Protein AF-A0A7C2J1G2-F1 (afdb_monomer)

Solvent-accessible surface area (backbone atoms only — not comparable to full-atom values): 6686 Å² total; per-residue (Å²): 130,86,53,72,66,56,54,52,51,51,53,51,53,54,50,52,41,35,75,74,61,37,71,47,77,42,92,92,53,26,34,40,31,48,38,99,83,79,50,75,44,76,46,68,60,80,47,56,27,31,35,52,45,68,46,80,92,45,44,73,60,54,50,52,51,41,53,54,36,42,77,72,53,34,43,55,44,41,67,91,80,72,58,60,94,88,60,64,62,70,61,54,50,54,50,48,58,73,68,27,77,36,82,43,80,56,83,53,96,78,65,115

Nearest PDB structures (foldseek):
  6wt6-assembly1_A-2  TM=9.342E-01  e=8.782E-02  Magallana gigas
  6wt7-assembly1_A-2  TM=9.188E-01  e=2.093E-01  Magallan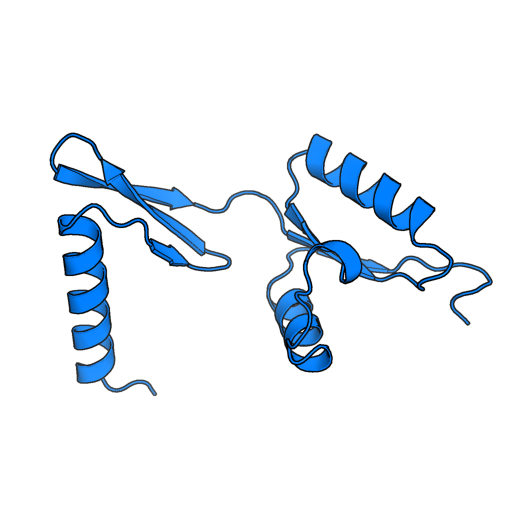a gigas
  7ylf-assembly1_A  TM=8.168E-01  e=1.831E-01  Gallus gallus
  8g5j-assembly1_C  TM=5.486E-01  e=5.700E-01  Homo sapiens
  3imk-assembly1_A  TM=2.759E-01  e=8.247E+00  Syntrophus aciditrophicus SB

Foldseek 3Di:
DDDPVNVVVVVVVVVVCQQVQHKDADPLFFIWGADPVSHIDTDGPPAAEEEEADDPVCVVVSVVVCVVSVVVRHRYDDCVVPPDPPDPSVVVSVVSVVSGPYYHYDDDPVND

Secondary structure (DSSP, 8-state):
---HHHHHHHHHHHHHHHHTT--EEETTTEEEEE-TTS-EEEEE--SPEEEEE--GGGHHHHHHHHHHHHHTT-EEE-HHHHPPTTS-HHHHHHHHHHH-SEEEE---TT--

Radius of gyration: 18.25 Å; Cα contacts (8 Å, |Δi|>4): 132; chains: 1; bounding box: 42×31×49 Å

Sequence (112 aa):
MADAEQIQLVAQVVRKCLEEGFTIEIEGLGTFRPDGGGGIEFVAEVRPKAFIAYVEEDFTAAERLFRGLEEQGFDPWLDRKKLLPGQNWPRSIERVIEISDFFIACFSRRAV

pLDDT: mean 85.69, std 8.83, range [51.44, 96.69]

Mean predicted aligned error: 8.0 Å

Structure (mmCIF, N/CA/C/O backbone):
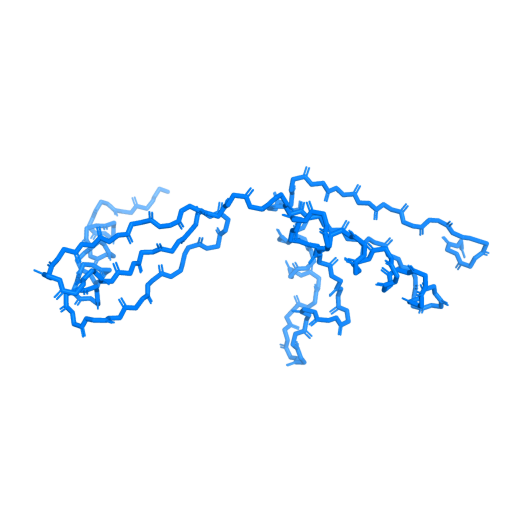data_AF-A0A7C2J1G2-F1
#
_entry.id   AF-A0A7C2J1G2-F1
#
loop_
_atom_site.group_PDB
_atom_site.id
_atom_site.type_symbol
_atom_site.label_atom_id
_atom_site.label_alt_id
_atom_site.label_comp_id
_atom_site.label_asym_id
_atom_site.label_entity_id
_atom_site.label_seq_id
_atom_site.pdbx_PDB_ins_code
_atom_site.Cartn_x
_atom_site.Cartn_y
_atom_site.Cartn_z
_atom_site.occupancy
_atom_site.B_iso_or_equiv
_atom_site.auth_seq_id
_atom_site.auth_comp_id
_atom_site.auth_asym_id
_atom_site.auth_atom_id
_atom_site.pdbx_PDB_model_num
ATOM 1 N N . MET A 1 1 ? 1.030 -19.301 17.723 1.00 51.44 1 MET A N 1
ATOM 2 C CA . 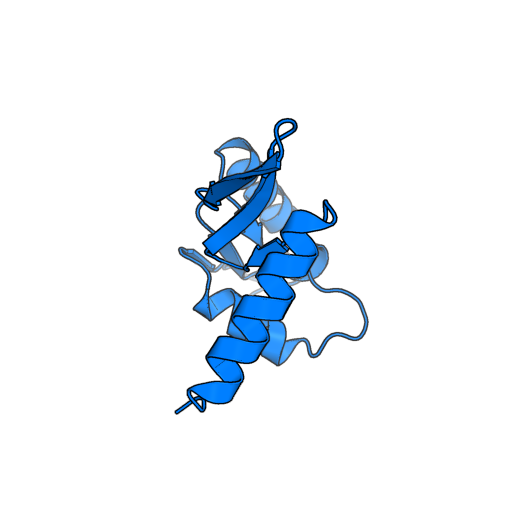MET A 1 1 ? -0.373 -19.104 18.145 1.00 51.44 1 MET A CA 1
ATOM 3 C C . MET A 1 1 ? -0.373 -17.921 19.088 1.00 51.44 1 MET A C 1
ATOM 5 O O . MET A 1 1 ? 0.329 -18.004 20.085 1.00 51.44 1 MET A O 1
ATOM 9 N N . ALA A 1 2 ? -1.023 -16.813 18.730 1.00 59.03 2 ALA A N 1
ATOM 10 C CA . ALA A 1 2 ? -1.185 -15.701 19.666 1.00 59.03 2 ALA A CA 1
ATOM 11 C C . ALA A 1 2 ? -1.999 -16.183 20.875 1.00 59.03 2 ALA A C 1
ATOM 13 O O . ALA A 1 2 ? -2.938 -16.965 20.704 1.00 59.03 2 ALA A O 1
ATOM 14 N N . ASP A 1 3 ? -1.597 -15.765 22.070 1.00 84.31 3 ASP A N 1
ATOM 15 C CA . ASP A 1 3 ? -2.264 -16.1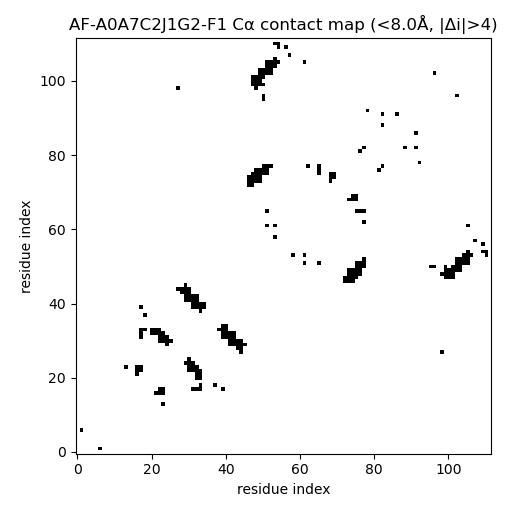41 23.313 1.00 84.31 3 ASP A CA 1
ATOM 16 C C . ASP A 1 3 ? -3.651 -15.479 23.378 1.00 84.31 3 ASP A C 1
ATOM 18 O O . ASP A 1 3 ? -3.817 -14.332 22.950 1.00 84.31 3 ASP A O 1
ATOM 22 N N . ALA A 1 4 ? -4.665 -16.181 23.884 1.00 82.94 4 ALA A N 1
ATOM 23 C CA . ALA A 1 4 ? -6.034 -15.661 23.931 1.00 82.94 4 ALA A CA 1
ATOM 24 C C . ALA A 1 4 ? -6.112 -14.363 24.756 1.00 82.94 4 ALA A C 1
ATOM 26 O O . ALA A 1 4 ? -6.814 -13.427 24.369 1.00 82.94 4 ALA A O 1
ATOM 27 N N . GLU A 1 5 ? -5.310 -14.262 25.822 1.00 88.38 5 GLU A N 1
ATOM 28 C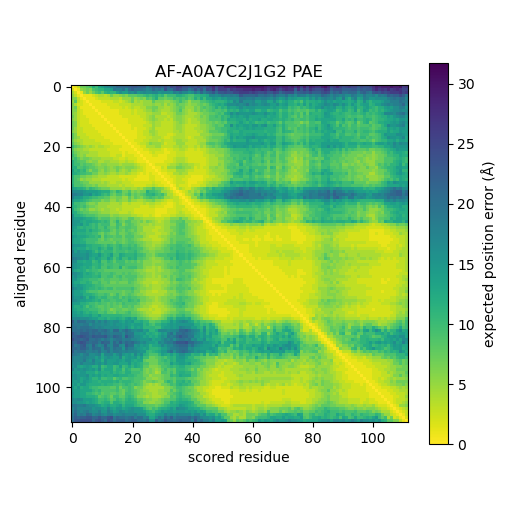 CA . GLU A 1 5 ? -5.174 -13.040 26.622 1.00 88.38 5 GLU A CA 1
ATOM 29 C C . GLU A 1 5 ? -4.606 -11.864 25.815 1.00 88.38 5 GLU A C 1
ATOM 31 O O . GLU A 1 5 ? -5.081 -10.735 25.949 1.00 88.38 5 GLU A O 1
ATOM 36 N N . GLN A 1 6 ? -3.634 -12.112 24.930 1.00 86.31 6 GLN A N 1
ATOM 37 C CA . GLN A 1 6 ? -3.049 -11.066 24.086 1.00 86.31 6 GLN A CA 1
ATOM 38 C C . GLN A 1 6 ? -4.070 -10.521 23.088 1.00 86.31 6 GLN A C 1
ATOM 40 O O . GLN A 1 6 ? -4.163 -9.308 22.908 1.00 86.31 6 GLN A O 1
ATOM 45 N N . ILE A 1 7 ? -4.869 -11.397 22.471 1.00 87.81 7 ILE A N 1
ATOM 46 C CA . ILE A 1 7 ? -5.938 -10.986 21.550 1.00 87.81 7 ILE A CA 1
ATOM 47 C C . ILE A 1 7 ? -6.961 -10.113 22.285 1.00 87.81 7 ILE A C 1
ATOM 49 O O . ILE A 1 7 ? -7.390 -9.082 21.766 1.00 87.81 7 ILE A O 1
ATOM 53 N N . GLN A 1 8 ? -7.321 -10.492 23.510 1.00 90.31 8 GLN A N 1
ATOM 54 C CA . GLN A 1 8 ? -8.293 -9.763 24.319 1.00 90.31 8 GLN A CA 1
ATOM 55 C C . GLN A 1 8 ? -7.773 -8.389 24.751 1.00 90.31 8 GLN A C 1
ATOM 57 O O . GLN A 1 8 ? -8.509 -7.404 24.667 1.00 90.31 8 GLN A O 1
ATOM 62 N N . LEU A 1 9 ? -6.497 -8.306 25.140 1.00 90.19 9 LEU A N 1
ATOM 63 C CA . LEU A 1 9 ? -5.835 -7.045 25.464 1.00 90.19 9 LEU A CA 1
ATOM 64 C C . LEU A 1 9 ? -5.792 -6.110 24.250 1.00 90.19 9 LEU A C 1
ATOM 66 O O . LEU A 1 9 ? -6.170 -4.944 24.357 1.00 90.19 9 LEU A O 1
ATOM 70 N N . VAL A 1 10 ? -5.385 -6.621 23.084 1.00 87.31 10 VAL A N 1
ATOM 71 C CA . VAL A 1 10 ? -5.355 -5.838 21.839 1.00 87.31 10 VAL A CA 1
ATOM 72 C C . VAL A 1 10 ? -6.756 -5.334 21.492 1.00 87.31 10 VAL A C 1
ATOM 74 O O . VAL A 1 10 ? -6.926 -4.149 21.215 1.00 87.31 10 VAL A O 1
ATOM 77 N N . ALA A 1 11 ? -7.776 -6.189 21.583 1.00 87.12 11 ALA A N 1
ATOM 78 C CA . ALA A 1 11 ? -9.158 -5.801 21.314 1.00 87.12 11 ALA A CA 1
ATOM 79 C C . ALA A 1 11 ? -9.665 -4.702 22.267 1.00 87.12 11 ALA A C 1
ATOM 81 O O . ALA A 1 11 ? -10.386 -3.801 21.837 1.00 87.12 11 ALA A O 1
ATOM 82 N N . GLN A 1 12 ? -9.282 -4.746 23.548 1.00 90.56 12 GLN A N 1
ATOM 83 C CA . GLN A 1 12 ? -9.626 -3.702 24.518 1.00 90.56 12 GLN A CA 1
ATOM 84 C C . GLN A 1 12 ? -8.956 -2.365 24.194 1.00 90.56 12 GLN A C 1
ATOM 86 O O . GLN A 1 12 ? -9.623 -1.332 24.238 1.00 90.56 12 GLN A O 1
ATOM 91 N N . VAL A 1 13 ? -7.667 -2.375 23.842 1.00 90.56 13 VAL A N 1
ATOM 92 C CA . VAL A 1 13 ? -6.935 -1.155 23.460 1.00 90.56 13 VAL A CA 1
ATOM 93 C C . VAL A 1 13 ? -7.556 -0.526 22.214 1.00 90.56 13 VAL A C 1
ATOM 95 O O . VAL A 1 13 ? -7.871 0.661 22.225 1.00 90.56 13 VAL A O 1
ATOM 98 N N . VAL A 1 14 ? -7.809 -1.332 21.179 1.00 86.31 14 VAL A N 1
ATOM 99 C CA . VAL A 1 14 ? -8.465 -0.895 19.936 1.00 86.31 14 VAL A CA 1
ATOM 100 C C . VAL A 1 14 ? -9.818 -0.248 20.238 1.00 86.31 14 VAL A C 1
ATOM 102 O O . VAL A 1 14 ? -10.092 0.854 19.771 1.00 86.31 14 VAL A O 1
ATOM 105 N N . ARG A 1 15 ? -10.650 -0.886 21.070 1.00 86.94 15 ARG A N 1
ATOM 106 C CA . ARG A 1 15 ? -11.963 -0.344 21.442 1.00 86.94 15 ARG A CA 1
ATOM 107 C C . ARG A 1 15 ? -11.854 1.001 22.156 1.00 86.94 15 ARG A C 1
ATOM 109 O O . ARG A 1 15 ? -12.542 1.939 21.772 1.00 86.94 15 ARG A O 1
ATOM 116 N N . LYS A 1 16 ? -10.965 1.107 23.145 1.00 89.31 16 LYS A N 1
ATOM 117 C CA . LYS A 1 16 ? -10.768 2.342 23.909 1.00 89.31 16 LYS A CA 1
ATOM 118 C C . LYS A 1 16 ? -10.316 3.499 23.015 1.00 89.31 16 LYS A C 1
ATOM 120 O O . LYS A 1 16 ? -10.836 4.600 23.134 1.00 89.31 16 LYS A O 1
ATOM 125 N N . CYS A 1 17 ? -9.385 3.248 22.097 1.00 89.31 17 CYS A N 1
ATOM 126 C CA . CYS A 1 17 ? -8.946 4.265 21.147 1.00 89.31 17 CYS A CA 1
ATOM 127 C C . CYS A 1 17 ? -10.109 4.766 20.272 1.00 89.31 17 CYS A C 1
ATOM 129 O O . CYS A 1 17 ? -10.248 5.969 20.075 1.00 89.31 17 CYS A O 1
ATOM 131 N N . LEU A 1 18 ? -10.974 3.869 19.792 1.00 87.56 18 LEU A N 1
ATOM 132 C CA . LEU A 1 18 ? -12.146 4.259 18.998 1.00 87.56 18 LEU A CA 1
ATOM 133 C C . LEU A 1 18 ? -13.149 5.087 19.817 1.00 87.56 18 LEU A C 1
ATOM 135 O O . LEU A 1 18 ? -13.646 6.096 19.325 1.00 87.56 18 LEU A O 1
ATOM 139 N N . GLU A 1 19 ? -13.400 4.706 21.074 1.00 86.69 19 GLU A N 1
ATOM 140 C CA . GLU A 1 19 ? -14.264 5.452 22.007 1.00 86.69 19 GLU A CA 1
ATOM 141 C C . GLU A 1 19 ? -13.721 6.858 22.321 1.00 86.69 19 GLU A C 1
ATOM 143 O O . GLU A 1 19 ? -14.491 7.803 22.474 1.00 86.69 19 GLU A O 1
ATOM 148 N N . GLU A 1 20 ? -12.397 7.017 22.376 1.00 89.00 20 GLU A N 1
ATOM 149 C CA . GLU A 1 20 ? -11.721 8.308 22.576 1.00 89.00 20 GLU A CA 1
ATOM 150 C C . GLU A 1 20 ? -11.671 9.176 21.304 1.00 89.00 20 GLU A C 1
ATOM 152 O O . GLU A 1 20 ? -11.155 10.294 21.333 1.00 89.00 20 GLU A O 1
ATOM 157 N N . GLY A 1 21 ? -12.226 8.698 20.186 1.00 87.56 21 GLY A N 1
ATOM 158 C CA . GLY A 1 21 ? -12.297 9.447 18.934 1.00 87.56 21 GLY A CA 1
ATOM 159 C C . GLY A 1 21 ? -11.124 9.203 17.978 1.00 87.56 21 GLY A C 1
ATOM 160 O O . GLY A 1 21 ? -11.028 9.872 16.946 1.00 87.56 21 GLY A O 1
ATOM 161 N N . PHE A 1 22 ? -10.223 8.267 18.285 1.00 90.12 22 PHE A N 1
ATOM 162 C CA . PHE A 1 22 ? -9.122 7.929 17.387 1.00 90.12 22 PHE A CA 1
ATOM 163 C C . PHE A 1 22 ? -9.602 7.083 16.208 1.00 90.12 22 PHE A C 1
ATOM 165 O O . PHE A 1 22 ? -10.539 6.297 16.304 1.00 90.12 22 PHE A O 1
ATOM 172 N N . THR A 1 23 ? -8.916 7.233 15.079 1.00 89.94 23 THR A N 1
ATOM 173 C CA . THR A 1 23 ? -9.091 6.385 13.897 1.00 89.94 23 THR A CA 1
ATOM 174 C C . THR A 1 23 ? -8.053 5.268 13.923 1.00 89.94 23 THR A C 1
ATOM 176 O O . THR A 1 23 ? -6.883 5.525 14.208 1.00 89.94 23 THR A O 1
ATOM 179 N N . ILE A 1 24 ? -8.471 4.039 13.625 1.00 89.75 24 ILE A N 1
ATOM 180 C CA . ILE A 1 24 ? -7.598 2.864 13.576 1.00 89.75 24 ILE A CA 1
ATOM 181 C C . ILE A 1 24 ? -7.573 2.329 12.154 1.00 89.75 24 ILE A C 1
ATOM 183 O O . ILE A 1 24 ? -8.585 1.860 11.639 1.00 89.75 24 ILE A O 1
ATOM 187 N N . GLU A 1 25 ? -6.400 2.374 11.537 1.00 87.88 25 GLU A N 1
ATOM 188 C CA . GLU A 1 25 ? -6.142 1.790 10.226 1.00 87.88 25 GLU A CA 1
ATOM 189 C C . GLU A 1 25 ? -5.545 0.389 10.386 1.00 87.88 25 GLU A C 1
ATOM 191 O O . GLU A 1 25 ? -4.606 0.182 11.158 1.00 87.88 25 GLU A O 1
ATOM 196 N N . ILE A 1 26 ? -6.096 -0.572 9.649 1.00 83.38 26 ILE A N 1
ATOM 197 C CA . ILE A 1 26 ? -5.528 -1.906 9.488 1.00 83.38 26 ILE A CA 1
ATOM 198 C C . ILE A 1 26 ? -5.146 -2.059 8.018 1.00 83.38 26 ILE A C 1
ATOM 200 O O . ILE A 1 26 ? -6.012 -2.147 7.146 1.00 83.38 26 ILE A O 1
ATOM 204 N N . GLU A 1 27 ? -3.838 -2.088 7.768 1.00 77.00 27 GLU A N 1
ATOM 205 C CA . GLU A 1 27 ? -3.238 -2.226 6.437 1.00 77.00 27 GLU A CA 1
ATOM 206 C C . GLU A 1 27 ? -3.830 -3.433 5.685 1.00 77.00 27 GLU A C 1
ATOM 208 O O . GLU A 1 27 ? -3.791 -4.557 6.190 1.00 77.00 27 GLU A O 1
ATOM 213 N N . GLY A 1 28 ? -4.386 -3.205 4.489 1.00 73.75 28 GLY A N 1
ATOM 214 C CA . GLY A 1 28 ? -4.973 -4.257 3.652 1.00 73.75 28 GLY A CA 1
ATOM 215 C C . GLY A 1 28 ? -6.370 -4.718 4.075 1.00 73.75 28 GLY A C 1
ATOM 216 O O . GLY A 1 28 ? -6.917 -5.632 3.463 1.00 73.75 28 GLY A O 1
ATOM 217 N N . LEU A 1 29 ? -6.960 -4.116 5.112 1.00 80.69 29 LEU A N 1
ATOM 218 C CA . LEU A 1 29 ? -8.321 -4.418 5.559 1.00 80.69 29 LEU A CA 1
ATOM 219 C C . LEU A 1 29 ? -9.221 -3.184 5.463 1.00 80.69 29 LEU A C 1
ATOM 221 O O . LEU A 1 29 ? -10.302 -3.242 4.875 1.00 80.69 29 LEU A O 1
ATOM 225 N N . GLY A 1 30 ? -8.794 -2.067 6.046 1.00 86.06 30 GLY A N 1
ATOM 226 C CA . GLY A 1 30 ? -9.579 -0.839 6.093 1.00 86.06 30 GLY A CA 1
ATOM 227 C C . GLY A 1 30 ? -9.429 -0.079 7.401 1.00 86.06 30 GLY A C 1
ATOM 228 O O . GLY A 1 30 ? -8.5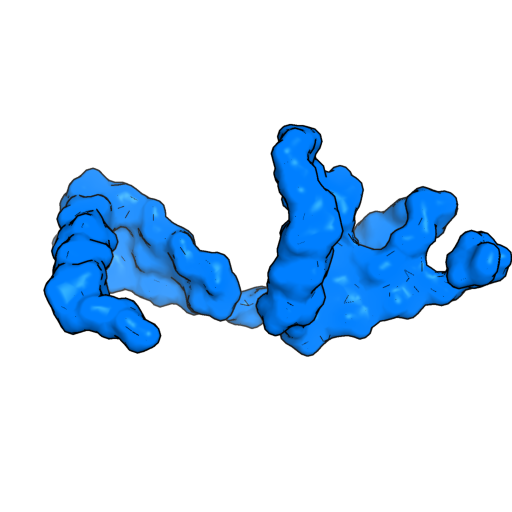66 -0.366 8.231 1.00 86.06 30 GLY A O 1
ATOM 229 N N . THR A 1 31 ? -10.311 0.892 7.590 1.00 91.31 31 THR A N 1
ATOM 230 C CA . THR A 1 31 ? -10.201 1.890 8.649 1.00 91.31 31 THR A CA 1
ATOM 231 C C . THR A 1 31 ? -11.447 1.896 9.518 1.00 91.31 31 THR A C 1
ATOM 233 O O . THR A 1 31 ? -12.560 2.077 9.028 1.00 91.31 31 THR A O 1
ATOM 236 N N . PHE A 1 32 ? -11.262 1.747 10.825 1.00 90.81 32 PHE A N 1
ATOM 237 C CA . PHE A 1 32 ? -12.290 2.002 11.827 1.00 90.81 32 PHE A CA 1
ATOM 238 C C . PHE A 1 32 ? -12.212 3.463 12.259 1.00 90.81 32 PHE A C 1
ATOM 240 O O . PHE A 1 32 ? -11.150 3.932 12.671 1.00 90.81 32 PHE A O 1
ATOM 247 N N . ARG A 1 33 ? -13.330 4.184 12.188 1.00 91.56 33 ARG A N 1
ATOM 248 C CA . ARG A 1 33 ? -13.430 5.580 12.624 1.00 91.56 33 ARG A CA 1
ATOM 249 C C . ARG A 1 33 ? -14.663 5.791 13.505 1.00 91.56 33 ARG A C 1
ATOM 251 O O . ARG A 1 33 ? -15.660 5.099 13.307 1.00 91.56 33 ARG A O 1
ATOM 258 N N . PRO A 1 34 ? -14.628 6.729 14.460 1.00 88.94 34 PRO A N 1
ATOM 259 C CA . PRO A 1 34 ? -15.813 7.087 15.227 1.00 88.94 34 PRO A CA 1
ATOM 260 C C . PRO A 1 34 ? -16.857 7.707 14.296 1.00 88.94 34 PRO A C 1
ATOM 262 O O . PRO A 1 34 ? -16.516 8.551 13.461 1.00 88.94 34 PRO A O 1
ATOM 265 N N . ASP A 1 35 ? -18.122 7.326 14.449 1.00 83.69 35 ASP A N 1
ATOM 266 C CA . ASP A 1 35 ? -19.221 8.114 13.903 1.00 83.69 35 ASP A CA 1
ATOM 267 C C . ASP A 1 35 ? -19.561 9.251 14.884 1.00 83.69 35 ASP A C 1
ATOM 269 O O . ASP A 1 35 ? -19.355 9.150 16.095 1.00 83.69 35 ASP A O 1
ATOM 273 N N . GLY A 1 36 ? -20.058 10.381 14.377 1.00 74.94 36 GLY A N 1
ATOM 274 C CA . GLY A 1 36 ? -20.362 11.553 15.210 1.00 74.94 36 GLY A CA 1
ATOM 275 C C . GLY A 1 36 ? -21.446 11.327 16.281 1.00 74.94 36 GLY A C 1
ATOM 276 O O . GLY A 1 36 ? -21.736 12.255 17.033 1.00 74.94 36 GLY A O 1
ATOM 277 N N . GLY A 1 37 ? -22.056 10.136 16.342 1.00 78.19 37 GLY A N 1
ATOM 278 C CA . GLY A 1 37 ? -23.074 9.726 17.309 1.00 78.19 37 GLY A CA 1
ATOM 279 C C . GLY A 1 37 ? -22.567 8.774 18.400 1.00 78.19 37 GLY A C 1
ATOM 280 O O . GLY A 1 37 ? -23.375 8.324 19.211 1.00 78.19 37 GLY A O 1
ATOM 281 N N . GLY A 1 38 ? -21.263 8.477 18.445 1.00 75.25 38 GLY A N 1
ATOM 282 C CA . GLY A 1 38 ? -20.662 7.568 19.430 1.00 75.25 38 GLY A CA 1
ATOM 283 C C . GLY A 1 38 ? -20.647 6.095 19.009 1.00 75.25 38 GLY A C 1
ATOM 284 O O . GLY A 1 38 ? -20.304 5.234 19.818 1.00 75.25 38 GLY A O 1
ATOM 285 N N . GLY A 1 39 ? -21.018 5.791 17.764 1.00 84.38 39 GLY A N 1
ATOM 286 C CA . GLY A 1 39 ? -20.778 4.497 17.134 1.00 84.38 39 GLY A CA 1
ATOM 287 C C . GLY A 1 39 ? -19.428 4.442 16.415 1.00 84.38 39 GLY A C 1
ATOM 288 O O . GLY A 1 39 ? -18.618 5.369 16.466 1.00 84.38 39 GLY A O 1
ATOM 289 N N . ILE A 1 40 ? -19.165 3.316 15.753 1.00 88.62 40 ILE A N 1
ATOM 290 C CA . ILE A 1 40 ? -17.934 3.065 14.996 1.00 88.62 40 ILE A CA 1
ATOM 291 C C . ILE A 1 40 ? -18.332 2.694 13.570 1.00 88.62 40 ILE A C 1
ATOM 293 O O . ILE A 1 40 ? -19.075 1.737 13.353 1.00 88.62 40 ILE A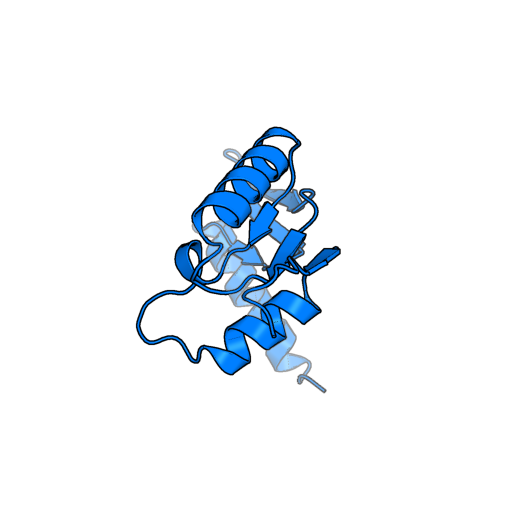 O 1
ATOM 297 N N . GLU A 1 41 ? -17.791 3.418 12.599 1.00 91.25 41 GLU A N 1
ATOM 298 C CA . GLU A 1 41 ? -17.901 3.107 11.182 1.00 91.25 41 GLU A CA 1
ATOM 299 C C . GLU A 1 41 ? -16.639 2.366 10.723 1.00 91.25 41 GLU A C 1
ATOM 301 O O . GLU A 1 41 ? -15.516 2.805 10.978 1.00 91.25 41 GLU A O 1
ATOM 306 N N . PHE A 1 42 ? -16.819 1.249 10.018 1.00 89.75 42 PHE A N 1
ATOM 307 C CA . PHE A 1 42 ? -15.735 0.578 9.308 1.00 89.75 42 PHE A CA 1
ATOM 308 C C . PHE A 1 42 ? -15.794 0.918 7.819 1.00 89.75 42 PHE A C 1
ATOM 310 O O . PHE A 1 42 ? -16.793 0.655 7.149 1.00 89.75 42 PHE A O 1
ATOM 317 N N . VAL A 1 43 ? -14.699 1.467 7.301 1.00 89.75 43 VAL A N 1
ATOM 318 C CA . VAL A 1 43 ? -14.505 1.768 5.884 1.00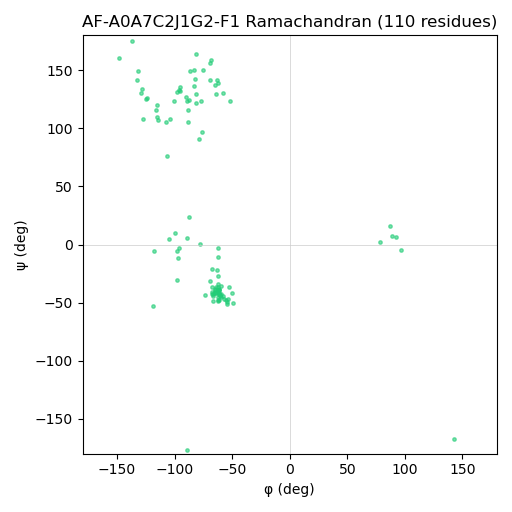 89.75 43 VAL A CA 1
ATOM 319 C C . VAL A 1 43 ? -13.513 0.759 5.322 1.00 89.75 43 VAL A C 1
ATOM 321 O O . VAL A 1 43 ? -12.319 0.845 5.597 1.00 89.75 43 VAL A O 1
ATOM 324 N N . ALA A 1 44 ? -14.008 -0.205 4.546 1.00 85.81 44 ALA A N 1
ATOM 325 C CA . ALA A 1 44 ? -13.160 -1.210 3.913 1.00 85.81 44 ALA A CA 1
ATOM 326 C C . ALA A 1 44 ? -12.187 -0.570 2.910 1.00 85.81 44 ALA A C 1
ATOM 328 O O . ALA A 1 44 ? -12.557 0.333 2.151 1.00 85.81 44 ALA A O 1
ATOM 329 N N . GLU A 1 45 ? -10.957 -1.077 2.866 1.00 84.88 45 GLU A N 1
ATOM 330 C CA . GLU A 1 45 ? -10.008 -0.728 1.814 1.00 84.88 45 GLU A CA 1
ATOM 331 C C . GLU A 1 45 ? -10.390 -1.483 0.532 1.00 84.88 45 GLU A C 1
ATOM 333 O O . GLU A 1 45 ? -10.105 -2.663 0.373 1.00 84.88 45 GLU A O 1
ATOM 338 N N . VAL A 1 46 ? -11.118 -0.814 -0.366 1.00 85.12 46 VAL A N 1
ATOM 339 C CA . VAL A 1 46 ? -11.660 -1.428 -1.597 1.00 85.12 46 VAL A CA 1
ATOM 340 C C . VAL A 1 46 ? -10.809 -1.177 -2.840 1.00 85.12 46 VAL A C 1
ATOM 342 O O . VAL A 1 46 ? -11.139 -1.668 -3.918 1.00 85.12 46 VAL A O 1
ATOM 345 N N . ARG A 1 47 ? -9.753 -0.364 -2.726 1.00 89.94 47 ARG A N 1
ATOM 346 C CA . ARG A 1 47 ? -8.896 -0.034 -3.866 1.00 89.94 47 ARG A CA 1
ATOM 347 C C . ARG A 1 47 ? -7.899 -1.167 -4.085 1.00 89.94 47 ARG A C 1
ATOM 349 O O . ARG A 1 47 ? -7.123 -1.428 -3.169 1.00 89.94 47 ARG A O 1
ATOM 356 N N . PRO A 1 48 ? -7.870 -1.797 -5.270 1.00 90.94 48 PRO A N 1
ATOM 357 C CA . PRO A 1 48 ? -6.911 -2.856 -5.521 1.00 90.94 48 PRO A CA 1
ATOM 358 C C . PRO A 1 48 ? -5.483 -2.312 -5.468 1.00 90.94 48 PRO A C 1
ATOM 360 O O . PRO A 1 48 ? -5.165 -1.306 -6.117 1.00 90.94 48 PRO A O 1
ATOM 363 N N . LYS A 1 49 ? -4.629 -2.978 -4.700 1.00 91.31 49 LYS A N 1
ATOM 364 C CA . LYS A 1 49 ? -3.226 -2.619 -4.512 1.00 91.31 49 LYS A CA 1
ATOM 365 C C . LYS A 1 49 ? -2.395 -3.141 -5.674 1.00 91.31 49 LYS A C 1
ATOM 367 O O . LYS A 1 49 ? -2.468 -4.317 -6.028 1.00 91.31 49 LYS A O 1
ATOM 372 N N . ALA A 1 50 ? -1.589 -2.271 -6.272 1.00 93.31 50 ALA A N 1
ATOM 373 C CA . ALA A 1 50 ? -0.749 -2.630 -7.412 1.00 93.31 50 ALA A CA 1
ATOM 374 C C . ALA A 1 50 ? 0.708 -2.240 -7.164 1.00 93.31 50 ALA A C 1
ATOM 376 O O . ALA A 1 50 ? 1.062 -1.062 -7.214 1.00 93.31 50 ALA A O 1
ATOM 377 N N . PHE A 1 51 ? 1.573 -3.224 -6.937 1.00 93.94 51 PHE A N 1
ATOM 378 C CA . PHE A 1 51 ? 3.010 -2.993 -6.851 1.00 93.94 51 PHE A CA 1
ATOM 379 C C . PHE A 1 51 ? 3.604 -2.822 -8.250 1.00 93.94 51 PHE A C 1
ATOM 381 O O . PHE A 1 51 ? 3.478 -3.711 -9.094 1.00 93.94 51 PHE A O 1
ATOM 388 N N . ILE A 1 52 ? 4.274 -1.695 -8.494 1.00 94.69 52 ILE A N 1
ATOM 389 C CA . ILE A 1 52 ? 4.947 -1.411 -9.763 1.00 94.69 52 ILE A CA 1
ATOM 390 C C . ILE A 1 52 ? 6.451 -1.609 -9.569 1.00 94.69 52 ILE A C 1
ATOM 392 O O . ILE A 1 52 ? 7.117 -0.798 -8.926 1.00 94.69 52 ILE A O 1
ATOM 396 N N . ALA A 1 53 ? 6.985 -2.679 -10.152 1.00 92.31 53 ALA A N 1
ATOM 397 C CA . ALA A 1 53 ? 8.410 -2.975 -10.179 1.00 92.31 53 ALA A CA 1
ATOM 398 C C . ALA A 1 53 ? 9.046 -2.329 -11.414 1.00 92.31 53 ALA A C 1
ATOM 400 O O . ALA A 1 53 ? 8.622 -2.595 -12.538 1.00 92.31 53 ALA A O 1
ATOM 401 N N . TYR A 1 54 ? 10.065 -1.498 -11.226 1.00 91.88 54 TYR A N 1
ATOM 402 C CA . TYR A 1 54 ? 10.748 -0.785 -12.305 1.00 91.88 54 TYR A CA 1
ATOM 403 C C . TYR A 1 54 ? 12.225 -0.583 -11.951 1.00 91.88 54 TYR A C 1
ATOM 405 O O . TYR A 1 54 ? 12.602 -0.659 -10.782 1.00 91.88 54 TYR A O 1
ATOM 413 N N . VAL A 1 55 ? 13.059 -0.328 -12.958 1.00 89.94 55 VAL A N 1
ATOM 414 C CA . VAL A 1 55 ? 14.432 0.150 -12.741 1.00 89.94 55 VAL A CA 1
ATOM 415 C C . VAL A 1 55 ? 14.449 1.666 -12.620 1.00 89.94 55 VAL A C 1
ATOM 417 O O . VAL A 1 55 ? 13.628 2.341 -13.239 1.00 89.94 55 VAL A O 1
ATOM 420 N N . GLU A 1 56 ? 15.381 2.218 -11.846 1.00 89.00 56 GLU A N 1
ATOM 421 C CA . GLU A 1 56 ? 15.423 3.651 -11.529 1.00 89.00 56 GLU A CA 1
ATOM 422 C C . GLU A 1 56 ? 15.391 4.540 -12.787 1.00 89.00 56 GLU A C 1
ATOM 424 O O . GLU A 1 56 ? 14.722 5.578 -12.816 1.00 89.00 56 GLU A O 1
ATOM 429 N N . GLU A 1 57 ? 16.039 4.097 -13.865 1.00 90.69 57 GLU A N 1
ATOM 430 C CA . GLU A 1 57 ? 16.103 4.785 -15.151 1.00 90.69 57 GLU A CA 1
ATOM 431 C C . GLU A 1 57 ? 14.745 4.945 -15.848 1.00 90.69 57 GLU A C 1
ATOM 433 O O . GLU A 1 57 ? 14.597 5.835 -16.690 1.00 90.69 57 GLU A O 1
ATOM 438 N N . ASP A 1 58 ? 13.768 4.104 -15.504 1.00 91.94 58 ASP A N 1
ATOM 439 C CA . ASP A 1 58 ? 12.418 4.099 -16.067 1.00 91.94 58 ASP A CA 1
ATOM 440 C C . ASP A 1 58 ? 11.396 4.806 -15.164 1.00 91.94 58 ASP A C 1
ATOM 442 O O . ASP A 1 58 ? 10.193 4.781 -15.446 1.00 91.94 58 ASP A O 1
ATOM 446 N N . PHE A 1 59 ? 11.850 5.496 -14.109 1.00 91.75 59 PHE A N 1
ATOM 447 C CA . PHE A 1 59 ? 10.976 6.161 -13.138 1.00 91.75 59 PHE A CA 1
ATOM 448 C C . PHE A 1 59 ? 9.904 7.045 -13.786 1.00 91.75 59 PHE A C 1
ATOM 450 O O . PHE A 1 59 ? 8.748 7.010 -13.381 1.00 91.75 59 PHE A O 1
ATOM 457 N N . THR A 1 60 ? 10.242 7.817 -14.823 1.00 93.00 60 THR A N 1
ATOM 458 C CA . THR A 1 60 ? 9.266 8.686 -15.503 1.00 93.00 60 THR A CA 1
ATOM 459 C C . THR A 1 60 ? 8.129 7.892 -16.153 1.00 93.00 60 THR A C 1
ATOM 461 O O . THR A 1 60 ? 6.982 8.339 -16.149 1.00 93.00 60 THR A O 1
ATOM 464 N N . ALA A 1 61 ? 8.418 6.716 -16.713 1.00 93.75 61 ALA A N 1
ATOM 465 C CA . ALA A 1 61 ? 7.393 5.849 -17.285 1.00 93.75 61 ALA A CA 1
ATOM 466 C C . ALA A 1 61 ? 6.565 5.172 -16.181 1.00 93.75 61 ALA A C 1
ATOM 468 O O . ALA A 1 61 ? 5.335 5.171 -16.258 1.00 93.75 61 ALA A O 1
ATOM 469 N N . ALA A 1 62 ? 7.225 4.679 -15.130 1.00 94.31 62 ALA A N 1
ATOM 470 C CA . ALA A 1 62 ? 6.573 4.075 -13.970 1.00 94.31 62 ALA A CA 1
ATOM 471 C C . ALA A 1 62 ? 5.658 5.072 -13.234 1.00 94.31 62 ALA A C 1
ATOM 473 O O . ALA A 1 62 ? 4.540 4.732 -12.853 1.00 94.31 62 ALA A O 1
ATOM 474 N N . GLU A 1 63 ? 6.068 6.337 -13.110 1.00 94.62 63 GLU A N 1
ATOM 475 C CA . GLU A 1 63 ? 5.249 7.394 -12.516 1.00 94.62 63 GLU A CA 1
ATOM 476 C C . GLU A 1 63 ? 3.995 7.687 -13.350 1.00 94.62 63 GLU A C 1
ATOM 478 O O . GLU A 1 63 ? 2.920 7.917 -12.793 1.00 94.62 63 GLU A O 1
ATOM 483 N N . ARG A 1 64 ? 4.099 7.672 -14.683 1.00 96.00 64 ARG A N 1
ATOM 484 C CA . ARG A 1 64 ? 2.925 7.841 -15.551 1.00 96.00 64 ARG A CA 1
ATOM 485 C C . ARG A 1 64 ? 1.929 6.699 -15.372 1.00 96.00 64 ARG A C 1
ATOM 487 O O . ARG A 1 64 ? 0.733 6.962 -15.303 1.00 96.00 64 ARG A O 1
ATOM 494 N N . LEU A 1 65 ? 2.419 5.462 -15.276 1.00 94.94 65 LEU A N 1
ATOM 495 C CA . LEU A 1 65 ? 1.584 4.295 -14.992 1.00 94.94 65 LEU A CA 1
ATOM 496 C C . LEU A 1 65 ? 0.910 4.411 -13.619 1.00 94.94 65 LEU A C 1
ATOM 498 O O . LEU A 1 65 ? -0.293 4.200 -13.517 1.00 94.94 65 LEU A O 1
ATOM 502 N N . PHE A 1 66 ? 1.665 4.807 -12.594 1.00 95.31 66 PHE A N 1
ATOM 503 C CA . PHE A 1 66 ? 1.148 5.044 -11.247 1.00 95.31 66 PHE A CA 1
ATOM 504 C C . PHE A 1 66 ? -0.023 6.028 -11.254 1.00 95.31 66 PHE A C 1
ATOM 506 O O . PHE A 1 66 ? -1.095 5.696 -10.761 1.00 95.31 66 PHE A O 1
ATOM 513 N N . ARG A 1 67 ? 0.138 7.200 -11.883 1.00 95.75 67 ARG A N 1
ATOM 514 C CA . ARG A 1 67 ? -0.941 8.202 -11.960 1.00 95.75 67 ARG A CA 1
ATOM 515 C C . ARG A 1 67 ? -2.168 7.667 -12.699 1.00 95.75 67 ARG A C 1
ATOM 517 O O . ARG A 1 67 ? -3.285 7.858 -12.238 1.00 95.75 67 ARG A O 1
ATOM 524 N N . GLY A 1 68 ? -1.960 6.950 -13.806 1.00 96.69 68 GLY A N 1
ATOM 525 C CA . GLY A 1 68 ? -3.058 6.325 -14.544 1.00 96.69 68 GLY A CA 1
ATOM 526 C C . GLY A 1 68 ? -3.827 5.300 -13.705 1.00 96.69 68 GLY A C 1
ATOM 527 O O . GLY A 1 68 ? -5.049 5.258 -13.768 1.00 96.69 68 GLY A O 1
ATOM 528 N N . LEU A 1 69 ? -3.136 4.507 -12.882 1.00 95.19 69 LEU A N 1
ATOM 529 C CA . LEU A 1 69 ? -3.771 3.552 -11.971 1.00 95.19 69 LEU A CA 1
ATOM 530 C C . LEU A 1 69 ? -4.553 4.259 -10.853 1.00 95.19 69 LEU A C 1
ATOM 532 O O . LEU A 1 69 ? -5.691 3.875 -10.584 1.00 95.19 69 LEU A O 1
ATOM 536 N N . GLU A 1 70 ? -3.999 5.317 -10.253 1.00 94.12 70 GLU A N 1
ATOM 537 C CA . GLU A 1 70 ? -4.717 6.132 -9.258 1.00 94.12 70 GLU A CA 1
ATOM 538 C C . GLU A 1 70 ? -6.010 6.729 -9.831 1.00 94.12 7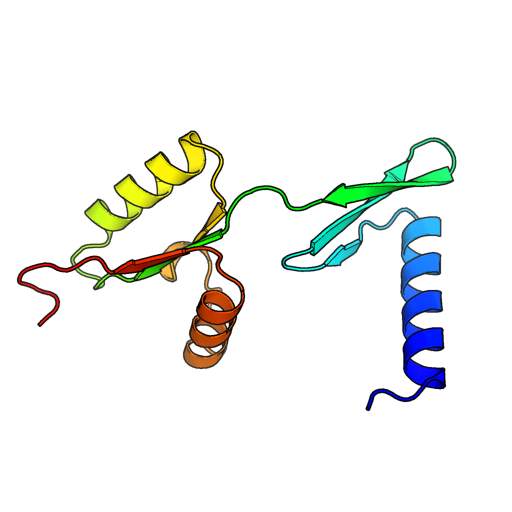0 GLU A C 1
ATOM 540 O O . GLU A 1 70 ? -7.062 6.659 -9.195 1.00 94.12 70 GLU A O 1
ATOM 545 N N . GLU A 1 71 ? -5.956 7.273 -11.051 1.00 95.88 71 GLU A N 1
ATOM 546 C CA . GLU A 1 71 ? -7.119 7.842 -11.748 1.00 95.88 71 GLU A CA 1
ATOM 547 C C . GLU A 1 71 ? -8.210 6.798 -12.030 1.00 95.88 71 GLU A C 1
ATOM 549 O O . GLU A 1 71 ? -9.389 7.142 -12.096 1.00 95.88 71 GLU A O 1
ATOM 554 N N . GLN A 1 72 ? -7.836 5.522 -12.165 1.00 94.81 72 GLN A N 1
ATOM 555 C CA . GLN A 1 72 ? -8.769 4.402 -12.327 1.00 94.81 72 GLN A CA 1
ATOM 556 C C . GLN A 1 72 ? -9.216 3.780 -10.990 1.00 94.81 72 GLN A C 1
ATOM 558 O O . GLN A 1 72 ? -9.936 2.784 -10.992 1.00 94.81 72 GLN A O 1
ATOM 563 N N . GLY A 1 73 ? -8.825 4.358 -9.848 1.00 92.62 73 GLY A N 1
ATOM 564 C CA . GLY A 1 73 ? -9.272 3.925 -8.521 1.00 92.62 73 GLY A CA 1
ATOM 565 C C . GLY A 1 73 ? -8.442 2.811 -7.878 1.00 92.62 73 GLY A C 1
ATOM 566 O O . GLY A 1 73 ? -8.899 2.213 -6.904 1.00 92.62 73 GLY A O 1
ATOM 567 N N . PHE A 1 74 ? -7.238 2.538 -8.378 1.00 93.69 74 PHE A N 1
ATOM 568 C CA . PHE A 1 74 ? -6.291 1.624 -7.734 1.00 93.69 74 PHE A CA 1
ATOM 569 C C . PHE A 1 74 ? -5.521 2.327 -6.605 1.00 93.69 74 PHE A C 1
ATOM 571 O O . PHE A 1 74 ? -5.471 3.557 -6.535 1.00 93.69 74 PHE A O 1
ATOM 578 N N . ASP A 1 75 ? -4.887 1.537 -5.737 1.00 91.56 75 ASP A N 1
ATOM 579 C CA . ASP A 1 75 ? -3.862 1.985 -4.786 1.00 91.56 75 ASP A CA 1
ATOM 580 C C . ASP A 1 75 ? -2.476 1.503 -5.260 1.00 91.56 75 ASP A C 1
ATOM 582 O O . ASP A 1 75 ? -1.948 0.501 -4.766 1.00 91.56 75 ASP A O 1
ATOM 586 N N . PRO A 1 76 ? -1.879 2.142 -6.283 1.00 93.50 76 PRO A N 1
ATOM 587 C CA . PRO A 1 76 ? -0.572 1.736 -6.763 1.00 93.50 76 PRO A CA 1
ATOM 588 C C . PRO A 1 76 ? 0.527 2.051 -5.739 1.00 93.50 76 PRO A C 1
ATOM 590 O O . PRO A 1 76 ? 0.426 2.951 -4.896 1.00 93.50 76 PRO A O 1
ATOM 593 N N . TRP A 1 77 ? 1.624 1.309 -5.832 1.00 91.25 77 TRP A N 1
ATOM 594 C CA . TRP A 1 77 ? 2.790 1.456 -4.974 1.00 91.25 77 TRP A CA 1
ATOM 595 C C . TRP A 1 77 ? 4.065 1.559 -5.817 1.00 91.25 77 TRP A C 1
ATOM 597 O O . TRP A 1 77 ? 4.305 0.744 -6.706 1.00 91.25 77 TRP A O 1
ATOM 607 N N . LEU A 1 78 ? 4.876 2.579 -5.519 1.00 88.00 78 LEU A N 1
ATOM 608 C CA . LEU A 1 78 ? 6.223 2.797 -6.052 1.00 88.00 78 LEU A CA 1
ATOM 609 C C . LEU A 1 78 ? 7.168 3.019 -4.873 1.00 88.00 78 LEU A C 1
ATOM 611 O O . LEU A 1 78 ? 6.885 3.848 -4.003 1.00 88.00 78 LEU A O 1
ATOM 615 N N . ASP A 1 79 ? 8.316 2.356 -4.897 1.00 80.75 79 ASP A N 1
ATOM 616 C CA . ASP A 1 79 ? 9.354 2.432 -3.866 1.00 80.75 79 ASP A CA 1
ATOM 617 C C . ASP A 1 79 ? 9.783 3.881 -3.581 1.00 80.75 79 ASP A C 1
ATOM 619 O O . ASP A 1 79 ? 9.732 4.336 -2.442 1.00 80.75 79 ASP A O 1
ATOM 623 N N . ARG A 1 80 ? 10.048 4.677 -4.617 1.00 77.19 80 ARG A N 1
ATOM 624 C CA . ARG A 1 80 ? 10.478 6.076 -4.502 1.00 77.19 80 ARG A CA 1
ATOM 625 C C . ARG A 1 80 ? 9.404 7.017 -3.949 1.00 77.19 80 ARG A C 1
ATOM 627 O O . ARG A 1 80 ? 9.739 8.103 -3.481 1.00 77.19 80 ARG A O 1
ATOM 634 N N . LYS A 1 81 ? 8.122 6.643 -4.027 1.00 73.06 81 LYS A N 1
ATOM 635 C CA . LYS A 1 81 ? 7.010 7.457 -3.504 1.00 73.06 81 LYS A CA 1
ATOM 636 C C . LYS A 1 81 ? 6.541 7.014 -2.122 1.00 73.06 81 LYS A C 1
ATOM 638 O O . LYS A 1 81 ? 6.045 7.857 -1.380 1.00 73.06 81 LYS A O 1
ATOM 643 N N . LYS A 1 82 ? 6.658 5.724 -1.791 1.00 68.44 82 LYS A N 1
ATOM 644 C CA . LYS A 1 82 ? 6.076 5.143 -0.572 1.00 68.44 82 LYS A CA 1
ATOM 645 C C . LYS A 1 82 ? 7.100 4.552 0.413 1.00 68.44 82 LYS A C 1
ATOM 647 O O . LYS A 1 82 ? 6.702 4.214 1.524 1.00 68.44 82 LYS A O 1
ATOM 652 N N . LEU A 1 83 ? 8.398 4.488 0.088 1.00 71.94 83 LEU A N 1
ATOM 653 C CA . LEU A 1 83 ? 9.444 4.189 1.078 1.00 71.94 83 LEU A CA 1
ATOM 654 C C . LEU A 1 83 ? 9.928 5.465 1.767 1.00 71.94 83 LEU A C 1
ATOM 656 O O . LEU A 1 83 ? 10.395 6.411 1.132 1.00 71.94 83 LEU A O 1
ATOM 660 N N . LEU A 1 84 ? 9.858 5.463 3.097 1.00 68.69 84 LEU A N 1
ATOM 661 C CA . LEU A 1 84 ? 10.453 6.508 3.923 1.00 68.69 84 LEU A CA 1
ATOM 662 C C . LEU A 1 84 ? 11.953 6.236 4.136 1.00 68.69 84 LEU A C 1
ATOM 664 O O . LEU A 1 84 ? 12.348 5.079 4.334 1.00 68.69 84 LEU A O 1
ATOM 668 N N . PRO A 1 85 ? 12.804 7.279 4.160 1.00 64.44 85 PRO A N 1
ATOM 669 C CA . PRO A 1 85 ? 14.214 7.116 4.494 1.00 64.44 85 PRO A CA 1
ATOM 670 C C . PRO A 1 85 ? 14.365 6.494 5.892 1.00 64.44 85 PRO A C 1
ATOM 672 O O . PRO A 1 85 ? 13.746 6.944 6.853 1.00 64.44 85 PRO A O 1
ATOM 675 N N . GLY A 1 86 ? 15.184 5.443 6.000 1.00 69.19 86 GLY A N 1
ATOM 676 C CA . GLY A 1 86 ? 15.418 4.704 7.249 1.00 69.19 86 GLY A CA 1
ATOM 677 C C . GLY A 1 86 ? 14.579 3.432 7.448 1.00 69.19 86 GLY A C 1
ATOM 678 O O . GLY A 1 86 ? 14.829 2.707 8.409 1.00 69.19 86 GLY A O 1
ATOM 679 N N . GLN A 1 87 ? 13.630 3.110 6.558 1.00 67.56 87 GLN A N 1
ATOM 680 C CA . GLN A 1 87 ? 12.963 1.799 6.577 1.00 67.56 87 GLN A CA 1
ATOM 681 C C . GLN A 1 87 ? 13.917 0.661 6.177 1.00 67.56 87 GLN A C 1
ATOM 683 O O . GLN A 1 87 ? 14.928 0.884 5.519 1.00 67.56 87 GLN A O 1
ATOM 688 N N . ASN A 1 88 ? 13.602 -0.581 6.555 1.00 72.69 88 ASN A N 1
ATOM 689 C CA . ASN A 1 88 ? 14.303 -1.758 6.037 1.00 72.69 88 ASN A CA 1
ATOM 690 C C . ASN A 1 88 ? 13.764 -2.075 4.633 1.00 72.69 88 ASN A C 1
ATOM 692 O O . ASN A 1 88 ? 12.775 -2.792 4.493 1.00 72.69 88 ASN A O 1
ATOM 696 N N . TRP A 1 89 ? 14.409 -1.496 3.618 1.00 70.31 89 TRP A N 1
ATOM 697 C CA . TRP A 1 89 ? 13.965 -1.509 2.220 1.00 70.31 89 TRP A CA 1
ATOM 698 C C . TRP A 1 89 ? 13.594 -2.911 1.700 1.00 70.31 89 TRP A C 1
ATOM 700 O O . TRP A 1 89 ? 12.472 -3.055 1.215 1.00 70.31 89 TRP A O 1
ATOM 710 N N . PRO A 1 90 ? 14.432 -3.961 1.855 1.00 74.00 90 PRO A N 1
ATOM 711 C CA . PRO A 1 90 ? 14.075 -5.311 1.411 1.00 74.00 90 PRO A CA 1
ATOM 712 C C . PRO A 1 90 ? 12.786 -5.848 2.039 1.00 74.00 90 PRO A C 1
ATOM 714 O O . PRO A 1 90 ? 11.905 -6.313 1.325 1.00 74.00 90 PRO A O 1
ATOM 717 N N . ARG A 1 91 ? 12.633 -5.718 3.364 1.00 77.69 91 ARG A N 1
ATOM 718 C CA . ARG A 1 91 ? 11.444 -6.226 4.068 1.00 77.69 91 ARG A CA 1
ATOM 719 C C . ARG A 1 91 ? 10.175 -5.465 3.705 1.00 77.69 91 ARG A C 1
ATOM 721 O O . ARG A 1 91 ? 9.113 -6.071 3.622 1.00 77.69 91 ARG A O 1
ATOM 728 N N . SER A 1 92 ? 10.271 -4.150 3.505 1.00 77.31 92 SER A N 1
ATOM 729 C CA . SER A 1 92 ? 9.129 -3.349 3.057 1.00 77.31 92 SER A CA 1
ATOM 730 C C . SER A 1 92 ? 8.682 -3.763 1.653 1.00 77.31 92 SER A C 1
ATOM 732 O O . SER A 1 92 ? 7.486 -3.877 1.412 1.00 77.31 92 SER A O 1
ATOM 734 N N . ILE A 1 93 ? 9.624 -4.031 0.743 1.00 80.50 93 ILE A N 1
ATOM 735 C CA . ILE A 1 93 ? 9.312 -4.483 -0.619 1.00 80.50 93 ILE A CA 1
ATOM 736 C C . ILE A 1 93 ? 8.673 -5.876 -0.598 1.00 80.50 93 ILE A C 1
ATOM 738 O O . ILE A 1 93 ? 7.621 -6.057 -1.203 1.00 80.50 93 ILE A O 1
ATOM 742 N N . GLU A 1 94 ? 9.259 -6.832 0.130 1.00 84.19 94 GLU A N 1
ATOM 743 C CA . GLU A 1 94 ? 8.695 -8.182 0.294 1.00 84.19 94 GLU A CA 1
ATOM 744 C C . GLU A 1 94 ? 7.258 -8.120 0.823 1.00 84.19 94 GLU A C 1
ATOM 746 O O . GLU A 1 94 ? 6.349 -8.683 0.216 1.00 84.19 94 GLU A O 1
ATOM 751 N N . ARG A 1 95 ? 7.032 -7.350 1.893 1.00 82.50 95 ARG A N 1
ATOM 752 C CA . ARG A 1 95 ? 5.702 -7.187 2.484 1.00 82.50 95 ARG A CA 1
ATOM 753 C C . ARG A 1 95 ? 4.702 -6.582 1.505 1.00 82.50 95 ARG A C 1
ATOM 755 O O . ARG A 1 95 ? 3.574 -7.053 1.432 1.00 82.50 95 ARG A O 1
ATOM 762 N N . VAL A 1 96 ? 5.089 -5.546 0.759 1.00 83.00 96 VAL A N 1
ATOM 763 C CA . VAL A 1 96 ? 4.183 -4.911 -0.208 1.00 83.00 96 VAL A CA 1
ATOM 764 C C . VAL A 1 96 ? 3.821 -5.879 -1.330 1.00 83.00 96 VAL A C 1
ATOM 766 O O . VAL A 1 96 ? 2.668 -5.897 -1.749 1.00 83.00 96 VAL A O 1
ATOM 769 N N . ILE A 1 97 ? 4.762 -6.705 -1.792 1.00 84.44 97 ILE A N 1
ATOM 770 C CA . ILE A 1 97 ? 4.473 -7.754 -2.778 1.00 84.44 97 ILE A CA 1
ATOM 771 C C . ILE A 1 97 ? 3.459 -8.759 -2.211 1.00 84.44 97 ILE A C 1
ATOM 773 O O . ILE A 1 97 ? 2.524 -9.117 -2.919 1.00 84.44 97 ILE A O 1
ATOM 777 N N . GLU A 1 98 ? 3.599 -9.176 -0.947 1.00 84.75 98 GLU A N 1
ATOM 778 C CA . GLU A 1 98 ? 2.683 -10.131 -0.298 1.00 84.75 98 GLU A CA 1
ATOM 779 C C . GLU A 1 98 ? 1.248 -9.609 -0.148 1.00 84.75 98 GLU A C 1
ATOM 781 O O . GLU A 1 98 ? 0.303 -10.387 -0.263 1.00 84.75 98 GLU A O 1
ATOM 786 N N . ILE A 1 99 ? 1.077 -8.311 0.124 1.00 83.50 99 ILE A N 1
ATOM 787 C CA . ILE A 1 99 ? -0.244 -7.700 0.360 1.00 83.50 99 ILE A CA 1
ATOM 788 C C . ILE A 1 99 ? -0.847 -7.034 -0.885 1.00 83.50 99 ILE A C 1
ATOM 790 O O . ILE A 1 99 ? -1.948 -6.493 -0.804 1.00 83.50 99 ILE A O 1
ATOM 794 N N . SER A 1 100 ? -0.130 -7.004 -2.013 1.00 87.38 100 SER A N 1
ATOM 795 C CA . SER A 1 100 ? -0.637 -6.407 -3.252 1.00 87.38 100 SER A CA 1
ATOM 796 C C . SER A 1 100 ? -1.524 -7.385 -4.014 1.00 87.38 100 SER A C 1
ATOM 798 O O . SER A 1 100 ? -1.153 -8.537 -4.219 1.00 87.38 100 SER A O 1
ATOM 800 N N . ASP A 1 101 ? -2.653 -6.900 -4.529 1.00 89.50 101 ASP A N 1
ATOM 801 C CA . ASP A 1 101 ? -3.528 -7.683 -5.409 1.00 89.50 101 ASP A CA 1
ATOM 802 C C . ASP A 1 101 ? -2.877 -7.942 -6.777 1.00 89.50 101 ASP A C 1
ATOM 804 O O . ASP A 1 101 ? -3.112 -8.970 -7.414 1.00 89.50 101 ASP A O 1
ATOM 808 N N . PHE A 1 102 ? -2.043 -7.002 -7.235 1.00 92.38 102 PHE A N 1
ATOM 809 C CA . PHE A 1 102 ? -1.361 -7.067 -8.522 1.00 92.38 102 PHE A CA 1
ATOM 810 C C . PHE A 1 102 ? 0.128 -6.748 -8.405 1.00 92.38 102 PHE A C 1
ATOM 812 O O . PHE A 1 102 ? 0.539 -5.809 -7.723 1.00 92.38 102 PHE A O 1
ATOM 819 N N . PHE A 1 103 ? 0.929 -7.485 -9.172 1.00 92.94 103 PHE A N 1
ATOM 820 C CA . PHE A 1 103 ? 2.349 -7.223 -9.376 1.00 92.94 103 PHE A CA 1
ATOM 821 C C . PHE A 1 103 ? 2.599 -6.859 -10.842 1.00 92.94 103 PHE A C 1
ATOM 823 O O . PHE A 1 103 ? 2.318 -7.653 -11.742 1.00 92.94 103 PHE A O 1
ATOM 830 N N . ILE A 1 104 ? 3.130 -5.663 -11.093 1.00 93.62 104 ILE A N 1
ATOM 831 C CA . ILE A 1 104 ? 3.385 -5.138 -12.436 1.00 93.62 104 ILE A CA 1
ATOM 832 C C . ILE A 1 104 ? 4.891 -4.989 -12.636 1.00 93.62 104 ILE A C 1
ATOM 834 O O . ILE A 1 104 ? 5.506 -4.075 -12.094 1.00 93.62 104 ILE A O 1
ATOM 838 N N . ALA A 1 105 ? 5.481 -5.864 -13.449 1.00 92.00 105 ALA A N 1
ATOM 839 C CA . ALA A 1 105 ? 6.888 -5.772 -13.829 1.00 92.00 105 ALA A CA 1
ATOM 840 C C . ALA A 1 105 ? 7.077 -4.902 -15.082 1.00 92.00 105 ALA A C 1
ATOM 842 O O . ALA A 1 105 ? 6.632 -5.260 -16.175 1.00 92.00 105 ALA A O 1
ATOM 843 N N . CYS A 1 106 ? 7.766 -3.771 -14.939 1.00 90.81 106 CYS A N 1
ATOM 844 C CA . CYS A 1 106 ? 8.159 -2.903 -16.042 1.00 90.81 106 CYS A CA 1
ATOM 845 C C . CYS A 1 106 ? 9.517 -3.340 -16.604 1.00 90.81 106 CYS A C 1
ATOM 847 O O . CYS A 1 106 ? 10.561 -3.082 -16.010 1.00 90.81 106 CYS A O 1
ATOM 849 N N . PHE A 1 107 ? 9.502 -3.970 -17.780 1.00 89.38 107 PHE A N 1
ATOM 850 C CA . PHE A 1 107 ? 10.718 -4.350 -18.495 1.00 89.38 107 PHE A CA 1
ATOM 851 C C . PHE A 1 107 ? 11.096 -3.308 -19.547 1.00 89.38 107 PHE A C 1
ATOM 853 O O . PHE A 1 107 ? 10.275 -2.908 -20.377 1.00 89.38 107 PHE A O 1
ATOM 860 N N . SER A 1 108 ? 12.370 -2.931 -19.571 1.00 86.56 108 SER A N 1
ATOM 861 C CA . SER A 1 108 ? 12.966 -2.123 -20.632 1.00 86.56 108 SER A CA 1
ATOM 862 C C . SER A 1 108 ? 14.336 -2.671 -21.019 1.00 86.56 108 SER A C 1
ATOM 864 O O . SER A 1 108 ? 14.873 -3.573 -20.382 1.00 86.56 108 SER A O 1
ATOM 866 N N . ARG A 1 109 ? 14.949 -2.090 -22.057 1.00 86.31 109 ARG A N 1
ATOM 867 C CA . ARG A 1 109 ? 16.331 -2.423 -22.448 1.00 86.31 109 ARG A CA 1
ATOM 868 C C . ARG A 1 109 ? 17.370 -2.094 -21.368 1.00 86.31 109 ARG A C 1
ATOM 870 O O . ARG A 1 109 ? 18.524 -2.456 -21.548 1.00 86.31 109 ARG A O 1
ATOM 877 N N . ARG A 1 110 ? 16.986 -1.364 -20.317 1.00 82.81 110 ARG A N 1
ATOM 878 C CA . ARG A 1 110 ? 17.837 -1.007 -19.173 1.00 82.81 110 ARG A CA 1
ATOM 879 C C . ARG A 1 110 ? 17.627 -1.945 -17.984 1.00 82.81 110 ARG A C 1
ATOM 881 O O . ARG A 1 110 ? 18.416 -1.915 -17.056 1.00 82.81 110 ARG A O 1
ATOM 888 N N . ALA A 1 111 ? 16.583 -2.773 -18.024 1.00 71.12 111 ALA A N 1
ATOM 889 C CA . ALA A 1 111 ? 16.203 -3.685 -16.950 1.00 71.12 111 ALA A CA 1
ATOM 890 C C . ALA A 1 111 ? 16.914 -5.052 -17.021 1.00 71.12 111 ALA A C 1
ATOM 892 O O . ALA A 1 111 ? 16.374 -6.043 -16.530 1.00 71.12 111 ALA A O 1
ATOM 893 N N . VAL A 1 112 ? 18.081 -5.110 -17.676 1.00 58.19 112 VAL A N 1
ATOM 894 C CA . VAL A 1 112 ? 18.876 -6.325 -17.928 1.00 58.19 112 VAL A CA 1
ATOM 895 C C . VAL A 1 112 ? 20.268 -6.226 -17.334 1.00 58.19 112 VAL A C 1
ATOM 897 O O . VAL A 1 112 ? 20.836 -5.112 -17.358 1.00 58.19 112 VAL A O 1
#